Protein AF-A0A2E3CVT9-F1 (afdb_monomer)

pLDDT: mean 85.85, std 19.08, range [39.62, 98.81]

Radius of gyration: 30.38 Å; Cα contacts (8 Å, |Δi|>4): 308; chains: 1; bounding box: 63×30×111 Å

Foldseek 3Di:
DDDDDDDDDDDDPDDDPDDPPPPPPPPPPPQPELPFDFLVVDDAADDAQQFAWKAWAVPRAIWGDGRQWTAGCAWDQDPVRYTGHHRGTQWPRWDDPDLQWTWTAGSSQRFIKIWGQALVRKIWIWTCGPVGIDIIIIGGPTTPDPPNNVVSSVVRVVVVD

Mean predicted aligned error: 10.73 Å

Nearest PDB structures (foldseek):
  6mor-assembly1_A  TM=4.973E-01  e=2.545E-01  Homo sapiens
  6nnx-assembly1_A  TM=4.990E-01  e=3.537E-01  Homo sapiens
  3fek-assembly2_B  TM=5.051E-01  e=7.222E-01  Homo sapiens
  7oxw-assembly1_A  TM=4.521E-01  e=3.348E-01  Homo sapiens
  4mgf-assembly1_A  TM=3.442E-01  e=4.406E-01  Pseudomonas aeruginosa

Structure (mmCIF, N/CA/C/O backbone):
data_AF-A0A2E3CVT9-F1
#
_entry.id   AF-A0A2E3CVT9-F1
#
loop_
_atom_site.group_PDB
_atom_site.id
_atom_site.type_symbol
_atom_site.label_atom_id
_atom_site.label_alt_id
_atom_site.label_comp_id
_atom_site.label_asym_id
_atom_site.label_entity_id
_atom_site.label_seq_id
_atom_site.pdbx_PDB_ins_code
_atom_site.Cartn_x
_atom_site.Cartn_y
_atom_site.Cartn_z
_atom_site.occupancy
_atom_site.B_iso_or_equiv
_atom_site.auth_seq_id
_atom_site.auth_comp_id
_atom_site.auth_asym_id
_atom_site.auth_atom_id
_atom_site.pdbx_PDB_model_num
ATOM 1 N N . MET A 1 1 ? 48.359 -14.072 -96.585 1.00 39.62 1 MET A N 1
ATOM 2 C CA . MET A 1 1 ? 49.014 -13.905 -95.267 1.00 39.62 1 MET A CA 1
ATOM 3 C C . MET A 1 1 ? 48.285 -12.819 -94.483 1.00 39.62 1 MET A C 1
ATOM 5 O O . MET A 1 1 ? 48.068 -11.759 -95.048 1.00 39.62 1 MET A O 1
ATOM 9 N N . LYS A 1 2 ? 47.982 -13.123 -93.208 1.00 41.88 2 LYS A N 1
ATOM 10 C CA . LYS A 1 2 ? 47.368 -12.322 -92.120 1.00 41.88 2 LYS A CA 1
ATOM 11 C C . LYS A 1 2 ? 45.842 -12.053 -92.172 1.00 41.88 2 LYS A C 1
ATOM 13 O O . LYS A 1 2 ? 45.387 -11.358 -93.074 1.00 41.88 2 LYS A O 1
ATOM 18 N N . PRO A 1 3 ? 45.069 -12.566 -91.187 1.00 49.31 3 PRO A N 1
ATOM 19 C CA . PRO A 1 3 ? 43.664 -12.222 -90.974 1.00 49.31 3 PRO A CA 1
ATOM 20 C C . PRO A 1 3 ? 43.532 -10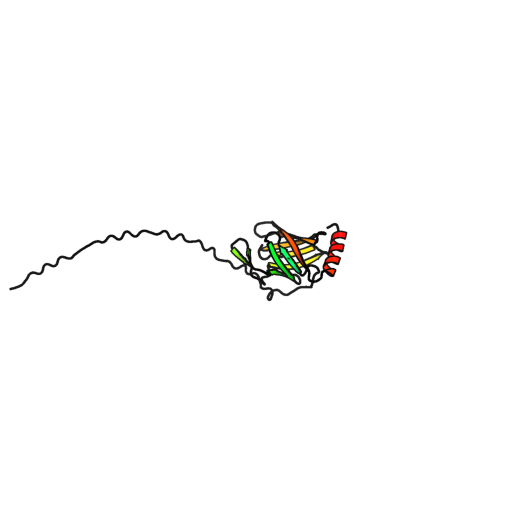.942 -90.133 1.00 49.31 3 PRO A C 1
ATOM 22 O O . PRO A 1 3 ? 44.319 -10.714 -89.212 1.00 49.31 3 PRO A O 1
ATOM 25 N N . LEU A 1 4 ? 42.529 -10.116 -90.439 1.00 50.44 4 LEU A N 1
ATOM 26 C CA . LEU A 1 4 ? 42.189 -8.925 -89.664 1.00 50.44 4 LEU A CA 1
ATOM 27 C C . LEU A 1 4 ? 41.004 -9.254 -88.748 1.00 50.44 4 LEU A C 1
ATOM 29 O O . LEU A 1 4 ? 39.879 -9.437 -89.205 1.00 50.44 4 LEU A O 1
ATOM 33 N N . HIS A 1 5 ? 41.284 -9.362 -87.452 1.00 47.25 5 HIS A N 1
ATOM 34 C CA . HIS A 1 5 ? 40.276 -9.425 -86.402 1.00 47.25 5 HIS A CA 1
ATOM 35 C C . HIS A 1 5 ? 39.673 -8.032 -86.209 1.00 47.25 5 HIS A C 1
ATOM 37 O O . HIS A 1 5 ? 40.409 -7.091 -85.918 1.00 47.25 5 HIS A O 1
ATOM 43 N N . PHE A 1 6 ? 38.349 -7.904 -86.308 1.00 53.84 6 PHE A N 1
ATOM 44 C CA . PHE A 1 6 ? 37.641 -6.760 -85.740 1.00 53.84 6 PHE A CA 1
ATOM 45 C C . PHE A 1 6 ? 36.626 -7.258 -84.716 1.00 53.84 6 PHE A C 1
ATOM 47 O O . PHE A 1 6 ? 35.595 -7.845 -85.031 1.00 53.84 6 PHE A O 1
ATOM 54 N N . LEU A 1 7 ? 37.018 -7.063 -83.464 1.00 46.56 7 LEU A N 1
ATOM 55 C CA . LEU A 1 7 ? 36.238 -7.240 -82.257 1.00 46.56 7 LEU A CA 1
ATOM 56 C C . LEU A 1 7 ? 35.341 -5.999 -82.128 1.00 46.56 7 LEU A C 1
ATOM 58 O O . LEU A 1 7 ? 35.844 -4.877 -82.144 1.00 46.56 7 LEU A O 1
ATOM 62 N N . SER A 1 8 ? 34.027 -6.157 -82.003 1.00 46.91 8 SER A N 1
ATOM 63 C CA . SER A 1 8 ? 33.195 -5.090 -81.443 1.00 46.91 8 SER A CA 1
ATOM 64 C C . SER A 1 8 ? 32.183 -5.655 -80.471 1.00 46.91 8 SER A C 1
ATOM 66 O O . SER A 1 8 ? 31.488 -6.635 -80.721 1.00 46.91 8 SER A O 1
ATOM 68 N N . ILE A 1 9 ? 32.254 -5.038 -79.304 1.00 54.56 9 ILE A N 1
ATOM 69 C CA . ILE A 1 9 ? 31.781 -5.473 -78.009 1.00 54.56 9 ILE A CA 1
ATOM 70 C C . ILE A 1 9 ? 30.290 -5.171 -77.892 1.00 54.56 9 ILE A C 1
ATOM 72 O O . ILE A 1 9 ? 29.818 -4.089 -78.232 1.00 54.56 9 ILE A O 1
ATOM 76 N N . PHE A 1 10 ? 29.571 -6.163 -77.385 1.00 46.72 10 PHE A N 1
ATOM 77 C CA . PHE A 1 10 ? 28.189 -6.092 -76.940 1.00 46.72 10 PHE A CA 1
ATOM 78 C C . PHE A 1 10 ? 28.113 -5.136 -75.737 1.00 46.72 10 PHE A C 1
ATOM 80 O O . PHE A 1 1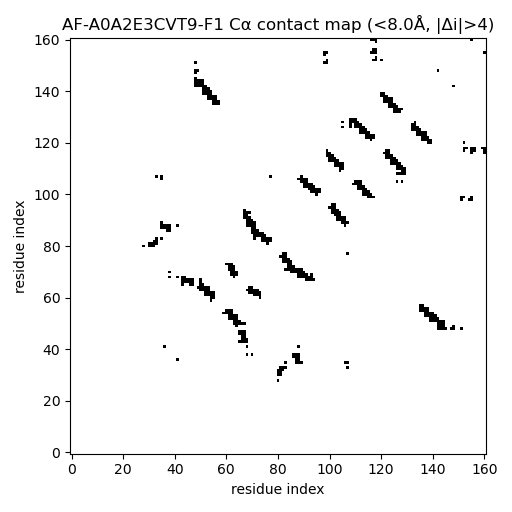0 ? 28.743 -5.399 -74.715 1.00 46.72 10 PHE A O 1
ATOM 87 N N . SER A 1 11 ? 27.367 -4.033 -75.834 1.00 51.78 11 SER A N 1
ATOM 88 C CA . SER A 1 11 ? 27.070 -3.168 -74.684 1.00 51.78 11 SER A CA 1
ATOM 89 C C . SER A 1 11 ? 25.558 -3.043 -74.530 1.00 51.78 11 SER A C 1
ATOM 91 O O . SER A 1 11 ? 24.905 -2.234 -75.185 1.00 51.78 11 SER A O 1
ATOM 93 N N . VAL A 1 12 ? 24.995 -3.917 -73.695 1.00 49.69 12 VAL A N 1
ATOM 94 C CA . VAL A 1 12 ? 23.613 -3.834 -73.217 1.00 49.69 12 VAL A CA 1
ATOM 95 C C . VAL A 1 12 ? 23.657 -3.088 -71.887 1.00 49.69 12 VAL A C 1
ATOM 97 O O . VAL A 1 12 ? 24.011 -3.660 -70.859 1.00 49.69 12 VAL A O 1
ATOM 100 N N . CYS A 1 13 ? 23.316 -1.800 -71.901 1.00 43.16 13 CYS A N 1
ATOM 101 C CA . CYS A 1 13 ? 23.050 -1.048 -70.677 1.00 43.16 13 CYS A CA 1
ATOM 102 C C . CYS A 1 13 ? 21.675 -1.453 -70.135 1.00 43.16 13 CYS A C 1
ATOM 104 O O . CYS A 1 13 ? 20.644 -0.949 -70.576 1.00 43.16 13 CYS A O 1
ATOM 106 N N . PHE A 1 14 ? 21.666 -2.376 -69.177 1.00 46.19 14 PHE A N 1
ATOM 107 C CA . PHE A 1 14 ? 20.492 -2.700 -68.374 1.00 46.19 14 PHE A CA 1
ATOM 108 C C . PHE A 1 14 ? 20.374 -1.649 -67.259 1.00 46.19 14 PHE A C 1
ATOM 110 O O . PHE A 1 14 ? 21.108 -1.688 -66.273 1.00 46.19 14 PHE A O 1
ATOM 117 N N . ALA A 1 15 ? 19.499 -0.657 -67.436 1.00 50.69 15 ALA A N 1
ATOM 118 C CA . ALA A 1 15 ? 19.213 0.330 -66.400 1.00 50.69 15 ALA A CA 1
ATOM 119 C C . ALA A 1 15 ? 18.305 -0.303 -65.332 1.00 50.69 15 ALA A C 1
ATOM 121 O O . ALA A 1 15 ? 17.105 -0.472 -65.539 1.00 50.69 15 ALA A O 1
ATOM 122 N N . LEU A 1 16 ? 18.889 -0.678 -64.194 1.00 48.88 16 LEU A N 1
ATOM 123 C CA . LEU A 1 16 ? 18.149 -1.104 -63.009 1.00 48.88 16 LEU A CA 1
ATOM 124 C C . LEU A 1 16 ? 17.534 0.134 -62.338 1.00 48.88 16 LEU A C 1
ATOM 126 O O . LEU A 1 16 ? 18.240 0.937 -61.731 1.00 48.88 16 LEU A O 1
ATOM 130 N N . LEU A 1 17 ? 16.213 0.295 -62.457 1.00 49.75 17 LEU A N 1
ATOM 131 C CA . LEU A 1 17 ? 15.443 1.211 -61.616 1.00 49.75 17 LEU A CA 1
ATOM 132 C C . LEU A 1 17 ? 15.389 0.632 -60.195 1.00 49.75 17 LEU A C 1
ATOM 134 O O . LEU A 1 17 ? 14.617 -0.282 -59.909 1.00 49.75 17 LEU A O 1
ATOM 138 N N . SER A 1 18 ? 16.212 1.164 -59.297 1.00 56.91 18 SER A N 1
ATOM 139 C CA . SER A 1 18 ? 16.141 0.860 -57.869 1.00 56.91 18 SER A CA 1
ATOM 140 C C . SER A 1 18 ? 14.926 1.565 -57.261 1.00 56.91 18 SER A C 1
ATOM 142 O O . SER A 1 18 ? 14.955 2.769 -57.008 1.00 56.91 18 SER A O 1
ATOM 144 N N . ALA A 1 19 ? 13.840 0.828 -57.029 1.00 54.91 19 ALA A N 1
ATOM 145 C CA . ALA A 1 19 ? 12.734 1.304 -56.208 1.00 54.91 19 ALA A CA 1
ATOM 146 C C . ALA A 1 19 ? 13.205 1.401 -54.748 1.00 54.91 19 ALA A C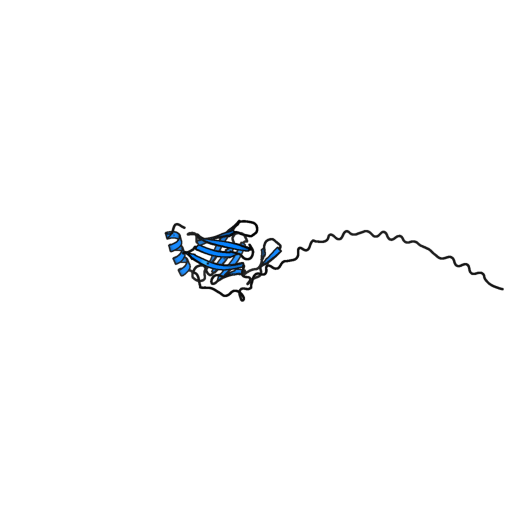 1
ATOM 148 O O . ALA A 1 19 ? 13.482 0.388 -54.106 1.00 54.91 19 ALA A O 1
ATOM 149 N N . ASN A 1 20 ? 13.312 2.622 -54.224 1.00 52.44 20 ASN A N 1
ATOM 150 C CA . ASN A 1 20 ? 13.543 2.854 -52.802 1.00 52.44 20 ASN A CA 1
ATOM 151 C C . ASN A 1 20 ? 12.277 2.456 -52.030 1.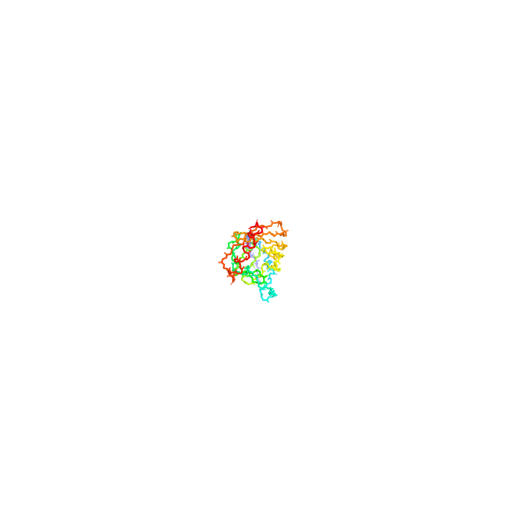00 52.44 20 ASN A C 1
ATOM 153 O O . ASN A 1 20 ? 11.331 3.234 -51.927 1.00 52.44 20 ASN A O 1
ATOM 157 N N . LEU A 1 21 ? 12.246 1.234 -51.498 1.00 56.47 21 LEU A N 1
ATOM 158 C CA . LEU A 1 21 ? 11.315 0.864 -50.438 1.00 56.47 21 LEU A CA 1
ATOM 159 C C . LEU A 1 21 ? 11.699 1.676 -49.198 1.00 56.47 21 LEU A C 1
ATOM 161 O O . LEU A 1 21 ? 12.689 1.372 -48.534 1.00 56.47 21 LEU A O 1
ATOM 165 N N . SER A 1 22 ? 10.940 2.732 -48.901 1.00 52.47 22 SER A N 1
ATOM 166 C CA . SER A 1 22 ? 11.021 3.430 -47.620 1.00 52.47 22 SER A CA 1
ATOM 167 C C . SER A 1 22 ? 10.692 2.439 -46.510 1.00 52.47 22 SER A C 1
ATOM 169 O O . SER A 1 22 ? 9.534 2.127 -46.242 1.00 52.47 22 SER A O 1
ATOM 171 N N . GLN A 1 23 ? 11.738 1.912 -45.886 1.00 55.97 23 GLN A N 1
ATOM 172 C CA . GLN A 1 23 ? 11.643 1.102 -44.690 1.00 55.97 23 GLN A CA 1
ATOM 173 C C . GLN A 1 23 ? 11.124 2.025 -43.586 1.00 55.97 23 GLN A C 1
ATOM 175 O O . GLN A 1 23 ? 11.847 2.902 -43.113 1.00 55.97 23 GLN A O 1
ATOM 180 N N . ALA A 1 24 ? 9.843 1.891 -43.235 1.00 55.44 24 ALA A N 1
ATOM 181 C CA . ALA A 1 24 ? 9.276 2.566 -42.080 1.00 55.44 24 ALA A CA 1
ATOM 182 C C . ALA A 1 24 ? 10.067 2.101 -40.854 1.00 55.44 24 ALA A C 1
ATOM 184 O O . ALA A 1 24 ? 9.899 0.979 -40.376 1.00 55.44 24 ALA A O 1
ATOM 185 N N . GLN A 1 25 ? 10.998 2.937 -40.399 1.00 54.72 25 GLN A N 1
ATOM 186 C CA . GLN A 1 25 ? 11.724 2.709 -39.165 1.00 54.72 25 GLN A CA 1
ATOM 187 C C . GLN A 1 25 ? 10.691 2.781 -38.045 1.00 54.72 25 GLN A C 1
ATOM 189 O O . GLN A 1 25 ? 10.236 3.860 -37.672 1.00 54.72 25 GLN A O 1
ATOM 194 N N . THR A 1 26 ? 10.280 1.627 -37.524 1.00 54.22 26 THR A N 1
ATOM 195 C CA . THR A 1 26 ? 9.620 1.585 -36.224 1.00 54.22 26 THR A CA 1
ATOM 196 C C . THR A 1 26 ? 10.602 2.211 -35.243 1.00 54.22 26 THR A C 1
ATOM 198 O O . THR A 1 26 ? 11.653 1.622 -34.986 1.00 54.22 26 THR A O 1
ATOM 201 N N . MET A 1 27 ? 10.311 3.417 -34.750 1.00 47.12 27 MET A N 1
ATOM 202 C CA . MET A 1 27 ? 11.046 4.000 -33.631 1.00 47.12 27 MET A CA 1
ATOM 203 C C . MET A 1 27 ? 10.926 3.030 -32.455 1.00 47.12 27 MET A C 1
ATOM 205 O O . MET A 1 27 ? 9.915 3.002 -31.758 1.00 47.12 27 MET A O 1
ATOM 209 N N . GLN A 1 28 ? 11.942 2.194 -32.262 1.00 50.47 28 GLN A N 1
ATOM 210 C CA . GLN A 1 28 ? 12.108 1.431 -31.039 1.00 50.47 28 GLN A CA 1
ATOM 211 C C . GLN A 1 28 ? 12.558 2.437 -29.985 1.00 50.47 28 GLN A C 1
ATOM 213 O O . GLN A 1 28 ? 13.721 2.836 -29.951 1.00 50.47 28 GLN A O 1
ATOM 218 N N . VAL A 1 29 ? 11.613 2.915 -29.175 1.00 53.12 29 VAL A N 1
ATOM 219 C CA . VAL A 1 29 ? 11.950 3.650 -27.954 1.00 53.12 29 VAL A CA 1
ATOM 220 C C . VAL A 1 29 ? 12.783 2.689 -27.100 1.00 53.12 29 VAL A C 1
ATOM 222 O O . VAL A 1 29 ? 12.303 1.584 -26.838 1.00 53.12 29 VAL A 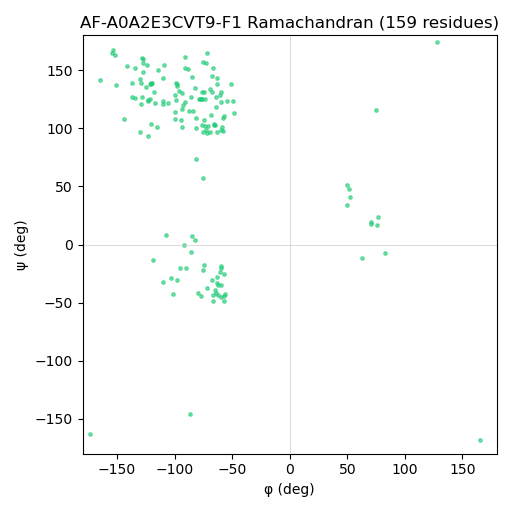O 1
ATOM 225 N N . PRO A 1 30 ? 14.022 3.039 -26.710 1.00 47.53 30 PRO A N 1
ATOM 226 C CA . PRO A 1 30 ? 14.813 2.187 -25.834 1.00 47.53 30 PRO A CA 1
ATOM 227 C C . PRO A 1 30 ? 14.003 1.879 -24.572 1.00 47.53 30 PRO A C 1
ATOM 229 O O . PRO A 1 30 ? 13.559 2.808 -23.895 1.00 47.53 30 PRO A O 1
ATOM 232 N N . GLU A 1 31 ? 13.792 0.597 -24.256 1.00 49.12 31 GLU A N 1
ATOM 233 C CA . GLU A 1 31 ? 13.263 0.202 -22.949 1.00 49.12 31 GLU A CA 1
ATOM 234 C C . GLU A 1 31 ? 14.293 0.636 -21.900 1.00 49.12 31 GLU A C 1
ATOM 236 O O . GLU A 1 31 ? 15.287 -0.048 -21.648 1.00 49.12 31 GLU A O 1
ATOM 241 N N . VAL A 1 32 ? 14.081 1.798 -21.285 1.00 48.62 32 VAL A N 1
ATOM 242 C CA . VAL A 1 32 ? 14.755 2.123 -20.034 1.00 48.62 32 VAL A CA 1
ATOM 243 C C . VAL A 1 32 ? 14.089 1.226 -19.008 1.00 48.62 32 VAL A C 1
ATOM 245 O O . VAL A 1 32 ? 12.997 1.526 -18.532 1.00 48.62 32 VAL A O 1
ATOM 248 N N . GLY A 1 33 ? 14.695 0.071 -18.730 1.00 50.44 33 GLY A N 1
ATOM 249 C CA . GLY A 1 33 ? 14.218 -0.800 -17.667 1.00 50.44 33 GLY A CA 1
ATOM 250 C C . GLY A 1 33 ? 14.029 0.050 -16.418 1.00 50.44 33 GLY A C 1
ATOM 251 O O . GLY A 1 33 ? 14.960 0.744 -16.005 1.00 50.44 33 GLY A O 1
ATOM 252 N N . ALA A 1 34 ? 12.824 0.048 -15.845 1.00 55.72 34 ALA A N 1
ATOM 253 C CA . ALA A 1 34 ? 12.639 0.641 -14.535 1.00 55.72 34 ALA A CA 1
ATOM 254 C C . ALA A 1 34 ? 13.626 -0.097 -13.629 1.00 55.72 34 ALA A C 1
ATOM 256 O O . ALA A 1 34 ? 13.480 -1.306 -13.435 1.00 55.72 34 ALA A O 1
ATOM 257 N N . MET A 1 35 ? 14.683 0.577 -13.167 1.00 75.25 35 MET A N 1
ATOM 258 C CA . MET A 1 35 ? 15.661 -0.015 -12.251 1.00 75.25 35 MET A CA 1
ATOM 259 C C . MET A 1 35 ? 15.035 -0.094 -10.858 1.00 75.25 35 MET A C 1
ATOM 261 O O . MET A 1 35 ? 15.509 0.504 -9.898 1.00 75.25 35 MET A O 1
ATOM 265 N N . LEU A 1 36 ? 13.901 -0.786 -10.779 1.00 90.69 36 LEU A N 1
ATOM 266 C CA . LEU A 1 36 ? 13.231 -1.099 -9.540 1.00 90.69 36 LEU A CA 1
ATOM 267 C C . LEU A 1 36 ? 14.007 -2.235 -8.877 1.00 90.69 36 LEU A C 1
ATOM 269 O O . LEU A 1 36 ? 14.308 -3.233 -9.542 1.00 90.69 36 LEU A O 1
ATOM 273 N N . PRO A 1 37 ? 14.338 -2.105 -7.586 1.00 93.94 37 PRO A N 1
ATOM 274 C CA . PRO A 1 37 ? 15.027 -3.161 -6.872 1.00 93.94 37 PRO A CA 1
ATOM 275 C C . PRO A 1 37 ? 14.120 -4.387 -6.735 1.00 93.94 37 PRO A C 1
ATOM 277 O O . PRO A 1 37 ? 12.888 -4.282 -6.690 1.00 93.94 37 PRO A O 1
ATOM 280 N N . SER A 1 38 ? 14.733 -5.565 -6.644 1.00 95.19 38 SER A N 1
ATOM 281 C CA . SER A 1 38 ? 14.005 -6.777 -6.289 1.00 95.19 38 SER A CA 1
ATOM 282 C C . SER A 1 38 ? 13.689 -6.782 -4.794 1.00 95.19 38 SER A C 1
ATOM 284 O O . SER A 1 38 ? 14.382 -6.170 -3.980 1.00 95.19 38 SER A O 1
ATOM 286 N N . ILE A 1 39 ? 12.664 -7.532 -4.399 1.00 96.31 39 ILE A N 1
ATOM 287 C CA . ILE A 1 39 ? 12.277 -7.715 -2.997 1.00 96.31 39 ILE A CA 1
ATOM 288 C C . ILE A 1 39 ? 13.405 -8.281 -2.120 1.00 96.31 39 ILE A C 1
ATOM 290 O O . ILE A 1 39 ? 13.421 -8.048 -0.912 1.00 96.31 39 ILE A O 1
ATOM 294 N N . VAL A 1 40 ? 14.355 -9.010 -2.712 1.00 95.75 40 VAL A N 1
ATOM 295 C CA . VAL A 1 40 ? 15.527 -9.546 -2.001 1.00 95.75 40 VAL A CA 1
ATOM 296 C C . VAL A 1 40 ? 16.582 -8.477 -1.702 1.00 95.75 40 VAL A C 1
ATOM 298 O O . VAL A 1 40 ? 17.350 -8.641 -0.759 1.00 95.75 40 VAL A O 1
ATOM 301 N N . ASP A 1 41 ? 16.579 -7.372 -2.451 1.00 95.94 41 ASP A N 1
ATOM 302 C CA . ASP A 1 41 ? 17.543 -6.273 -2.314 1.00 95.94 41 ASP A CA 1
ATOM 303 C C . ASP A 1 41 ? 17.060 -5.202 -1.323 1.00 95.94 41 ASP A C 1
ATOM 305 O O . ASP A 1 41 ? 17.849 -4.422 -0.790 1.00 95.94 41 ASP A O 1
ATOM 309 N N . VAL A 1 42 ? 15.751 -5.158 -1.051 1.00 96.44 42 VAL A N 1
ATOM 310 C CA . VAL A 1 42 ? 15.143 -4.195 -0.127 1.00 96.44 42 VAL A CA 1
ATOM 311 C C . VAL A 1 42 ? 14.905 -4.852 1.226 1.00 96.44 42 VAL A C 1
ATOM 313 O O . VAL A 1 42 ? 14.062 -5.741 1.367 1.00 96.44 42 VAL A O 1
ATOM 316 N N . LYS A 1 43 ? 15.616 -4.383 2.254 1.00 96.44 43 LYS A N 1
ATOM 317 C CA . LYS A 1 43 ? 15.473 -4.884 3.627 1.00 96.44 43 LYS A CA 1
ATOM 318 C C . LYS A 1 43 ? 14.032 -4.684 4.140 1.00 96.44 43 LYS A C 1
ATOM 320 O O . LYS A 1 43 ? 13.517 -3.572 4.038 1.00 96.44 43 LYS A O 1
ATOM 325 N N . PRO A 1 44 ? 13.385 -5.712 4.723 1.00 97.38 44 PRO A N 1
ATOM 326 C CA . PRO A 1 44 ? 12.076 -5.550 5.348 1.00 97.38 44 PRO A CA 1
ATOM 327 C C . PRO A 1 44 ? 12.153 -4.670 6.603 1.00 97.38 44 PRO A C 1
ATOM 329 O O . PRO A 1 44 ? 13.122 -4.729 7.365 1.00 97.38 44 PRO A O 1
ATOM 332 N N . GLY A 1 45 ? 11.101 -3.888 6.823 1.00 96.06 45 GLY A N 1
ATOM 333 C CA . GLY A 1 45 ? 10.837 -3.147 8.050 1.00 96.06 45 GLY A CA 1
ATOM 334 C C . GLY A 1 45 ? 10.086 -3.979 9.095 1.00 96.06 45 GLY A C 1
ATOM 335 O O . GLY A 1 45 ? 10.295 -5.187 9.234 1.00 96.06 45 GLY A O 1
ATOM 336 N N . LYS A 1 46 ? 9.216 -3.312 9.858 1.00 95.38 46 LYS A N 1
ATOM 337 C CA . LYS A 1 46 ? 8.359 -3.936 10.880 1.00 95.38 46 LYS A CA 1
ATOM 338 C C . LYS A 1 46 ? 7.049 -4.410 10.262 1.00 95.38 46 LYS A C 1
ATOM 340 O O . LYS A 1 46 ? 6.589 -3.800 9.305 1.00 95.38 46 LYS A O 1
ATOM 345 N N . VAL A 1 47 ? 6.461 -5.460 10.836 1.00 97.25 47 VAL A N 1
ATOM 346 C CA . VAL A 1 47 ? 5.108 -5.910 10.471 1.00 97.25 47 VAL A CA 1
ATOM 347 C C . VAL A 1 47 ? 4.115 -4.807 10.809 1.00 97.25 47 VAL A C 1
ATOM 349 O O . VAL A 1 47 ? 4.241 -4.176 11.862 1.00 97.25 47 VAL A O 1
ATOM 352 N N . THR A 1 48 ? 3.156 -4.576 9.918 1.00 97.56 48 THR A N 1
ATOM 353 C CA . THR A 1 48 ? 2.102 -3.575 10.104 1.00 97.56 48 THR A CA 1
ATOM 354 C C . THR A 1 48 ? 0.718 -4.193 9.911 1.00 97.56 48 THR A C 1
ATOM 356 O O . THR A 1 48 ? 0.594 -5.180 9.186 1.00 97.56 48 THR A O 1
ATOM 359 N N . PRO A 1 49 ? -0.348 -3.609 10.493 1.00 98.38 49 PRO A N 1
ATOM 360 C CA . PRO A 1 49 ? -1.709 -4.106 10.287 1.00 98.38 49 PRO A CA 1
ATOM 361 C C . PRO A 1 49 ? -2.177 -4.095 8.823 1.00 98.38 49 PRO A C 1
ATOM 363 O O . PRO A 1 49 ? -3.133 -4.784 8.489 1.00 98.38 49 PRO A O 1
ATOM 366 N N . VAL A 1 50 ? -1.538 -3.304 7.951 1.00 98.62 50 VAL A N 1
ATOM 367 C CA . VAL A 1 50 ? -1.881 -3.202 6.521 1.00 98.62 50 VAL A CA 1
ATOM 368 C C . VAL A 1 50 ? -1.097 -4.177 5.638 1.00 98.62 50 VAL A C 1
ATOM 370 O O . VAL A 1 50 ? -1.317 -4.203 4.426 1.00 98.62 50 VAL A O 1
ATOM 373 N N . ASP A 1 51 ? -0.212 -4.997 6.211 1.00 98.81 51 ASP A N 1
ATOM 374 C CA . ASP A 1 51 ? 0.477 -6.044 5.460 1.00 98.81 51 ASP A CA 1
ATOM 375 C C . ASP A 1 51 ? -0.557 -7.034 4.880 1.00 98.81 51 ASP A C 1
ATOM 377 O O . ASP A 1 51 ? -1.461 -7.524 5.563 1.00 98.81 51 ASP A O 1
ATOM 381 N N . GLY A 1 52 ? -0.465 -7.289 3.575 1.00 98.75 52 GLY A N 1
ATOM 382 C CA . GLY A 1 52 ? -1.438 -8.103 2.845 1.00 98.75 52 GLY A CA 1
ATOM 383 C C . GLY A 1 52 ? -1.339 -7.968 1.325 1.00 98.75 52 GLY A C 1
ATOM 384 O O . GLY A 1 52 ? -0.380 -7.403 0.794 1.00 98.75 52 GLY A O 1
ATOM 385 N N . LEU A 1 53 ? -2.345 -8.480 0.621 1.00 98.75 53 LEU A N 1
ATOM 386 C CA . LEU A 1 53 ? -2.589 -8.273 -0.805 1.00 98.75 53 LEU A CA 1
ATOM 387 C C . LEU A 1 53 ? -3.593 -7.144 -1.018 1.00 98.75 53 LEU A C 1
ATOM 389 O O . LEU A 1 53 ? -4.668 -7.131 -0.417 1.00 98.75 53 LEU A O 1
ATOM 393 N N . TRP A 1 54 ? -3.258 -6.233 -1.925 1.00 98.69 54 TRP A N 1
ATOM 394 C CA . TRP A 1 54 ? -4.031 -5.028 -2.205 1.00 98.69 54 TRP A CA 1
ATOM 395 C C . TRP A 1 54 ? -4.128 -4.795 -3.711 1.00 98.69 54 TRP A C 1
ATOM 397 O O . TRP A 1 54 ? -3.145 -4.970 -4.428 1.00 98.69 54 TRP A O 1
ATOM 407 N N . SER A 1 55 ? -5.303 -4.391 -4.189 1.00 98.12 55 SER A N 1
ATOM 408 C CA . SER A 1 55 ? -5.527 -4.024 -5.589 1.00 98.12 55 SER A CA 1
ATOM 409 C C . SER A 1 55 ? -5.355 -2.520 -5.791 1.00 98.12 55 SER A C 1
ATOM 411 O O . SER A 1 55 ? -5.956 -1.736 -5.057 1.00 98.12 55 SER A O 1
ATOM 413 N N . ILE A 1 56 ? -4.567 -2.130 -6.794 1.00 97.06 56 ILE A N 1
ATOM 414 C CA . ILE A 1 56 ? -4.419 -0.754 -7.274 1.00 97.06 56 ILE A CA 1
ATOM 415 C C . ILE A 1 56 ? -5.593 -0.456 -8.208 1.00 97.06 56 ILE A C 1
ATOM 417 O O . ILE A 1 56 ? -5.626 -0.940 -9.344 1.00 97.06 56 ILE A O 1
ATOM 421 N N . SER A 1 57 ? -6.531 0.387 -7.771 1.00 92.50 57 SER A N 1
ATOM 422 C CA . SER A 1 57 ? -7.774 0.648 -8.512 1.00 92.50 57 SER A CA 1
ATOM 423 C C . SER A 1 57 ? -7.545 1.209 -9.919 1.00 92.50 57 SER A C 1
ATOM 425 O O . SER A 1 57 ? -8.269 0.869 -10.849 1.00 92.50 57 SER A O 1
ATOM 427 N N . ALA A 1 58 ? -6.508 2.031 -10.097 1.00 90.56 58 ALA A N 1
ATOM 428 C CA . ALA A 1 58 ? -6.196 2.673 -11.373 1.00 90.56 58 ALA A CA 1
ATOM 429 C C . ALA A 1 58 ? -5.576 1.728 -12.420 1.00 90.56 58 ALA A C 1
ATOM 431 O O . ALA A 1 58 ? -5.529 2.079 -13.597 1.00 90.56 58 ALA A O 1
ATOM 432 N N . LEU A 1 59 ? -5.061 0.565 -12.004 1.00 91.31 59 LEU A N 1
ATOM 433 C CA . LEU A 1 59 ? -4.330 -0.361 -12.880 1.00 91.31 59 LEU A CA 1
ATOM 434 C C . LEU A 1 59 ? -4.996 -1.734 -13.003 1.00 91.31 59 LEU A C 1
ATOM 436 O O . LEU A 1 59 ? -4.598 -2.514 -13.872 1.00 91.31 59 LEU A O 1
ATOM 440 N N . ASP A 1 60 ? -5.966 -2.034 -12.133 1.00 91.19 60 ASP A N 1
ATOM 441 C CA . ASP A 1 60 ? -6.513 -3.381 -11.957 1.00 91.19 60 ASP A CA 1
ATOM 442 C C . ASP A 1 60 ? -5.374 -4.400 -11.772 1.00 91.19 60 ASP A C 1
ATOM 444 O O . ASP A 1 60 ? -5.208 -5.351 -12.538 1.00 91.19 60 ASP A O 1
ATOM 448 N N . LYS A 1 61 ? -4.467 -4.091 -10.835 1.00 95.31 61 LYS A N 1
ATOM 449 C CA . LYS A 1 61 ? -3.276 -4.896 -10.529 1.00 95.31 61 LYS A CA 1
ATOM 450 C C . LYS A 1 61 ? -3.176 -5.141 -9.043 1.00 95.31 61 LYS A C 1
ATOM 452 O O . LYS A 1 61 ? -3.430 -4.234 -8.254 1.00 95.31 61 LYS A O 1
ATOM 457 N N . VAL A 1 62 ? -2.735 -6.334 -8.669 1.00 97.50 62 VAL A N 1
ATOM 458 C CA . VAL A 1 62 ? -2.506 -6.685 -7.267 1.00 97.50 62 VAL A CA 1
ATOM 459 C C . VAL A 1 62 ? -1.031 -6.532 -6.907 1.00 97.50 62 VAL A C 1
ATOM 461 O O . VAL A 1 62 ? -0.123 -6.918 -7.648 1.00 97.50 62 VAL A O 1
ATOM 464 N N . VAL A 1 63 ? -0.789 -5.982 -5.723 1.00 98.56 63 VAL A N 1
ATOM 465 C CA . VAL A 1 63 ? 0.528 -5.887 -5.094 1.00 98.56 63 VAL A CA 1
ATOM 466 C C . VAL A 1 63 ? 0.480 -6.462 -3.686 1.00 98.56 63 VAL A C 1
ATOM 468 O O . VAL A 1 63 ? -0.580 -6.574 -3.065 1.00 98.56 63 VAL A O 1
ATOM 471 N N . ARG A 1 64 ? 1.651 -6.818 -3.168 1.00 98.75 64 ARG A N 1
ATOM 472 C CA . ARG A 1 64 ? 1.838 -7.207 -1.775 1.00 98.75 64 ARG A CA 1
ATOM 473 C C . ARG A 1 64 ? 2.398 -6.026 -0.998 1.00 98.75 64 ARG A C 1
ATOM 475 O O . ARG A 1 64 ? 3.437 -5.502 -1.386 1.00 98.75 64 ARG A O 1
ATOM 482 N N . ILE A 1 65 ? 1.767 -5.676 0.117 1.00 98.75 65 ILE A N 1
ATOM 483 C CA . ILE A 1 65 ? 2.384 -4.896 1.194 1.00 98.75 65 ILE A CA 1
ATOM 484 C C . ILE A 1 65 ? 3.000 -5.896 2.178 1.00 98.75 65 ILE A C 1
ATOM 486 O O . ILE A 1 65 ? 2.294 -6.780 2.655 1.00 98.75 65 ILE A O 1
ATOM 490 N N . ASP A 1 66 ? 4.303 -5.801 2.439 1.00 98.62 66 ASP A N 1
ATOM 491 C CA . ASP A 1 66 ? 5.037 -6.657 3.383 1.00 98.62 66 ASP A CA 1
ATOM 492 C C . ASP A 1 66 ? 6.112 -5.844 4.102 1.00 98.62 66 ASP A C 1
ATOM 494 O O . ASP A 1 66 ? 7.152 -5.503 3.515 1.00 98.62 66 ASP A O 1
ATOM 498 N N . ARG A 1 67 ? 5.877 -5.567 5.388 1.00 98.38 67 ARG A N 1
ATOM 499 C CA . ARG A 1 67 ? 6.843 -4.933 6.288 1.00 98.38 67 ARG A CA 1
ATOM 500 C C . ARG A 1 67 ? 7.427 -3.647 5.709 1.00 98.38 67 ARG A C 1
ATOM 502 O O . ARG A 1 67 ? 8.643 -3.458 5.665 1.00 98.38 67 ARG A O 1
ATOM 509 N N . GLY A 1 68 ? 6.555 -2.780 5.205 1.00 97.56 68 GLY A N 1
ATOM 510 C CA . GLY A 1 68 ? 6.932 -1.488 4.631 1.00 97.56 68 GLY A CA 1
ATOM 511 C C . GLY A 1 68 ? 7.554 -1.541 3.233 1.00 97.56 68 GLY A C 1
ATOM 512 O O . GLY A 1 68 ? 8.170 -0.567 2.800 1.00 97.56 68 GLY A O 1
ATOM 513 N N . ARG A 1 69 ? 7.398 -2.656 2.516 1.00 98.50 69 ARG A N 1
ATOM 514 C CA . ARG A 1 69 ? 7.737 -2.792 1.093 1.00 98.50 69 ARG A CA 1
ATOM 515 C C . ARG A 1 69 ? 6.460 -3.101 0.332 1.00 98.50 69 ARG A C 1
ATOM 517 O O . ARG A 1 69 ? 5.740 -4.015 0.728 1.00 98.50 69 ARG A O 1
ATOM 524 N N . ILE A 1 70 ? 6.199 -2.389 -0.759 1.00 98.56 70 ILE A N 1
ATOM 525 C CA . ILE A 1 70 ? 5.101 -2.731 -1.667 1.00 98.56 70 ILE A CA 1
ATOM 526 C C . ILE A 1 70 ? 5.703 -3.237 -2.967 1.00 98.56 70 ILE A C 1
ATOM 528 O O . ILE A 1 70 ? 6.481 -2.523 -3.603 1.00 98.56 70 ILE A O 1
ATOM 532 N N . TYR A 1 71 ? 5.376 -4.466 -3.354 1.00 98.25 71 TYR A N 1
ATOM 533 C CA . TYR A 1 71 ? 5.945 -5.102 -4.537 1.00 98.25 71 TYR A CA 1
ATOM 534 C C . TYR A 1 71 ? 4.900 -5.785 -5.410 1.00 98.25 71 TYR A C 1
ATOM 536 O O . TYR A 1 71 ? 3.857 -6.251 -4.952 1.00 98.25 71 TYR A O 1
ATOM 544 N N . ALA A 1 72 ? 5.218 -5.841 -6.696 1.00 97.31 72 ALA A N 1
ATOM 545 C CA . ALA A 1 72 ? 4.418 -6.486 -7.721 1.00 97.31 72 ALA A CA 1
ATOM 546 C C . ALA A 1 72 ? 4.327 -8.001 -7.483 1.00 97.31 72 ALA A C 1
ATOM 548 O O . ALA A 1 72 ? 5.362 -8.660 -7.374 1.00 97.31 72 ALA A O 1
ATOM 549 N N . ILE A 1 73 ? 3.120 -8.573 -7.448 1.00 96.88 73 ILE A N 1
ATOM 550 C CA . ILE A 1 73 ? 2.952 -10.042 -7.491 1.00 96.88 73 ILE A CA 1
ATOM 551 C C . ILE A 1 73 ? 2.689 -10.553 -8.913 1.00 96.88 73 ILE A C 1
ATOM 553 O O . ILE A 1 73 ? 2.960 -11.710 -9.221 1.00 96.88 73 ILE A O 1
ATOM 557 N N . GLU A 1 74 ? 2.240 -9.667 -9.797 1.00 92.50 74 GLU A N 1
ATOM 558 C CA . GLU A 1 74 ? 2.083 -9.885 -11.232 1.00 92.50 74 GLU A CA 1
ATOM 559 C C . GLU A 1 74 ? 2.788 -8.769 -12.016 1.00 92.50 74 GLU A C 1
ATOM 561 O O . GLU A 1 74 ? 3.107 -7.719 -11.464 1.00 92.50 74 GLU A O 1
ATOM 566 N N . GLY A 1 75 ? 3.089 -8.999 -13.295 1.00 91.44 75 GLY A N 1
ATOM 567 C CA . GLY A 1 75 ? 3.777 -8.011 -14.130 1.00 91.44 75 GLY A CA 1
ATOM 568 C C . GLY A 1 75 ? 2.819 -7.089 -14.884 1.00 91.44 75 GLY A C 1
ATOM 569 O O . GLY A 1 75 ? 1.721 -7.498 -15.256 1.00 91.44 75 GLY A O 1
ATOM 570 N N . TRP A 1 76 ? 3.254 -5.863 -15.179 1.00 92.75 76 TRP A N 1
ATOM 571 C CA . TRP A 1 76 ? 2.528 -4.943 -16.059 1.00 92.75 76 TRP A CA 1
ATOM 572 C C . TRP A 1 76 ? 3.458 -3.961 -16.773 1.00 92.75 76 TRP A C 1
ATOM 574 O O . TRP A 1 76 ? 4.608 -3.752 -16.383 1.00 92.75 76 TRP A O 1
ATOM 584 N N . ASN A 1 77 ? 2.930 -3.338 -17.826 1.00 88.62 77 ASN A N 1
ATOM 585 C CA . ASN A 1 77 ? 3.584 -2.224 -18.501 1.00 88.62 77 ASN A CA 1
ATOM 586 C C . ASN A 1 77 ? 3.075 -0.915 -17.894 1.00 88.62 77 ASN A C 1
ATOM 588 O O . ASN A 1 77 ? 1.882 -0.622 -17.938 1.00 88.62 77 ASN A O 1
ATOM 592 N N . HIS A 1 78 ? 3.978 -0.125 -17.332 1.00 81.56 78 HIS A N 1
ATOM 593 C CA . HIS A 1 78 ? 3.703 1.194 -16.792 1.00 81.56 78 HIS A CA 1
ATOM 594 C C . HIS A 1 78 ? 4.104 2.265 -17.816 1.00 81.56 78 HIS A C 1
ATOM 596 O O . HIS A 1 78 ? 5.237 2.282 -18.302 1.00 81.56 78 HIS A O 1
ATOM 602 N N . LEU A 1 79 ? 3.151 3.138 -18.172 1.00 76.94 79 LEU A N 1
ATOM 603 C CA . LEU A 1 79 ? 3.330 4.242 -19.129 1.00 76.94 79 LEU A CA 1
ATOM 604 C C . LEU A 1 79 ? 3.979 3.826 -20.469 1.00 76.94 79 LEU A C 1
ATOM 606 O O . LEU A 1 79 ? 4.741 4.591 -21.046 1.00 76.94 79 LEU A O 1
ATOM 610 N N . LEU A 1 80 ? 3.699 2.607 -20.955 1.00 69.25 80 LEU A N 1
ATOM 611 C CA . LEU A 1 80 ? 4.229 2.005 -22.199 1.00 69.25 80 LEU A CA 1
ATOM 612 C C . LEU A 1 80 ? 5.755 1.787 -22.269 1.00 69.25 80 LEU A C 1
ATOM 614 O O . LEU A 1 80 ? 6.206 1.087 -23.170 1.00 69.25 80 LEU A O 1
ATOM 618 N N . ILE A 1 81 ? 6.535 2.343 -21.341 1.00 69.00 81 ILE A N 1
ATOM 619 C CA . ILE A 1 81 ? 8.008 2.362 -21.392 1.00 69.00 81 ILE A CA 1
ATOM 620 C C . ILE A 1 81 ? 8.615 1.449 -20.319 1.00 69.00 81 ILE A C 1
ATOM 622 O O . ILE A 1 81 ? 9.664 0.843 -20.530 1.00 69.00 81 ILE A O 1
ATOM 626 N N . PHE A 1 82 ? 7.953 1.319 -19.168 1.00 78.25 82 PHE A N 1
ATOM 627 C CA . PHE A 1 82 ? 8.496 0.610 -18.016 1.00 78.25 82 PHE A CA 1
ATOM 628 C C . PHE A 1 82 ? 7.827 -0.744 -17.827 1.00 78.25 82 PHE A C 1
ATOM 630 O O . PHE A 1 82 ? 6.620 -0.830 -17.612 1.00 78.25 82 PHE A O 1
ATOM 637 N N . LYS A 1 83 ? 8.614 -1.817 -17.840 1.00 88.50 83 LYS A N 1
ATOM 638 C CA . LYS A 1 83 ? 8.117 -3.162 -17.547 1.00 88.50 83 LYS A CA 1
ATOM 639 C C . LYS A 1 83 ? 8.333 -3.507 -16.080 1.00 88.50 83 LYS A C 1
ATOM 641 O O . LYS A 1 83 ? 9.457 -3.796 -15.671 1.00 88.50 83 LYS A O 1
ATOM 646 N N . ILE A 1 84 ? 7.251 -3.523 -15.311 1.00 92.38 84 ILE A N 1
ATOM 647 C CA . ILE A 1 84 ? 7.258 -3.980 -13.923 1.00 92.38 84 ILE A CA 1
ATOM 648 C C . ILE A 1 84 ? 7.062 -5.495 -13.922 1.00 92.38 84 ILE A C 1
ATOM 650 O O . ILE A 1 84 ? 6.152 -6.023 -14.564 1.00 92.38 84 ILE A O 1
ATOM 654 N N . LYS A 1 85 ? 7.962 -6.209 -13.245 1.00 93.94 85 LYS A N 1
ATOM 655 C CA . LYS A 1 85 ? 7.969 -7.674 -13.151 1.00 93.94 85 LYS A CA 1
ATOM 656 C C . LYS A 1 85 ? 7.579 -8.116 -11.736 1.00 93.94 85 LYS A C 1
ATOM 658 O O . LYS A 1 85 ? 7.840 -7.372 -10.790 1.00 93.94 85 LYS A O 1
ATOM 663 N N . PRO A 1 86 ? 7.038 -9.336 -11.569 1.00 96.31 86 PRO A N 1
ATOM 664 C CA . PRO A 1 86 ? 6.824 -9.912 -10.246 1.00 96.31 86 PRO A CA 1
ATOM 665 C C . PRO A 1 86 ? 8.089 -9.847 -9.380 1.00 96.31 86 PRO A C 1
ATOM 667 O O . PRO A 1 86 ? 9.194 -10.102 -9.862 1.00 96.31 86 PRO A O 1
ATOM 670 N N . GLY A 1 87 ? 7.921 -9.495 -8.107 1.00 96.75 87 GLY A N 1
ATOM 671 C CA . GLY A 1 87 ? 8.996 -9.336 -7.129 1.00 96.75 87 GLY A CA 1
ATOM 672 C C . GLY A 1 87 ? 9.711 -7.983 -7.161 1.00 96.75 87 GLY A C 1
ATOM 673 O O . GLY A 1 87 ? 10.512 -7.723 -6.266 1.00 96.75 87 GLY A O 1
ATOM 674 N N . MET A 1 88 ? 9.433 -7.105 -8.131 1.00 97.19 88 MET A N 1
ATOM 675 C CA . MET A 1 88 ? 9.965 -5.739 -8.121 1.00 97.19 88 MET A CA 1
ATOM 676 C C . MET A 1 88 ? 9.237 -4.880 -7.089 1.00 97.19 88 MET A C 1
ATOM 678 O O . MET A 1 88 ? 8.004 -4.841 -7.052 1.00 97.19 88 MET A O 1
ATOM 682 N N . VAL A 1 89 ? 10.008 -4.167 -6.2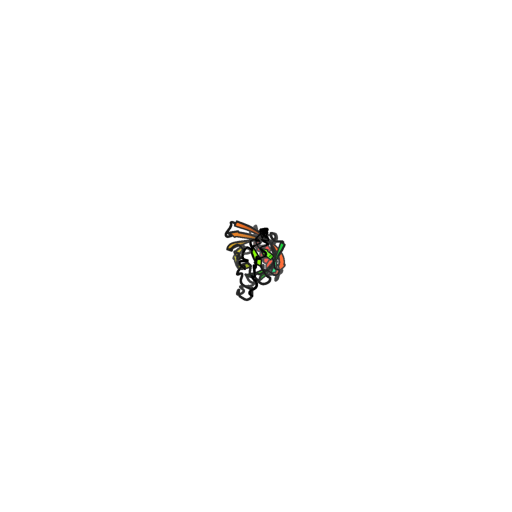72 1.00 97.44 89 VAL A N 1
ATOM 683 C CA . VAL A 1 89 ? 9.483 -3.209 -5.299 1.00 97.44 89 VAL A CA 1
ATOM 684 C C . VAL A 1 89 ? 9.102 -1.925 -6.024 1.00 97.44 89 VAL A C 1
ATOM 686 O O . VAL A 1 89 ? 9.916 -1.334 -6.728 1.00 97.44 89 VAL A O 1
ATOM 689 N N . VAL A 1 90 ? 7.856 -1.497 -5.842 1.00 96.75 90 VAL A N 1
ATOM 690 C CA . VAL A 1 90 ? 7.301 -0.283 -6.451 1.00 96.75 90 VAL A CA 1
ATOM 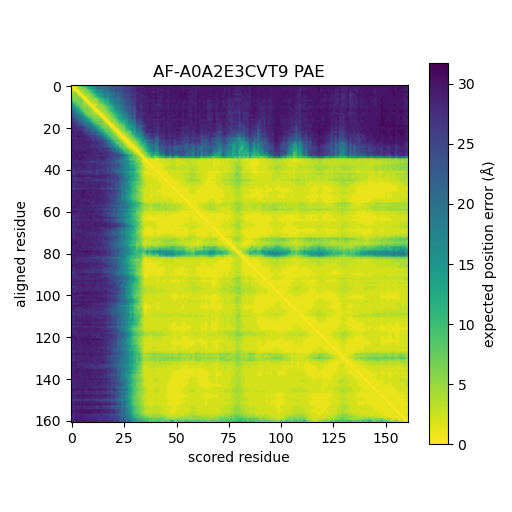691 C C . VAL A 1 90 ? 7.203 0.868 -5.454 1.00 96.75 90 VAL A C 1
ATOM 693 O O . VAL A 1 90 ? 7.333 2.016 -5.860 1.00 96.75 90 VAL A O 1
ATOM 696 N N . ILE A 1 91 ? 7.036 0.589 -4.156 1.00 98.06 91 ILE A N 1
ATOM 697 C CA . ILE A 1 91 ? 7.015 1.620 -3.106 1.00 98.06 91 ILE A CA 1
ATOM 698 C C . ILE A 1 91 ? 7.892 1.166 -1.939 1.00 98.06 91 ILE A C 1
ATOM 700 O O . ILE A 1 91 ? 7.715 0.062 -1.413 1.00 98.06 91 ILE A O 1
ATOM 704 N N . THR A 1 92 ? 8.845 2.011 -1.540 1.00 97.75 92 THR A N 1
ATOM 705 C CA . THR A 1 92 ? 9.682 1.793 -0.350 1.00 97.75 92 THR A CA 1
ATOM 706 C C . THR A 1 92 ? 10.414 3.073 0.083 1.00 97.75 92 THR A C 1
ATOM 708 O O . THR A 1 92 ? 10.933 3.784 -0.770 1.00 97.75 92 THR A O 1
ATOM 711 N N . PRO A 1 93 ? 10.553 3.340 1.391 1.00 96.50 93 PRO A N 1
ATOM 712 C CA . PRO A 1 93 ? 9.876 2.628 2.469 1.00 96.50 93 PRO A CA 1
ATOM 713 C C . PRO A 1 93 ? 8.388 3.013 2.494 1.00 96.50 93 PRO A C 1
ATOM 715 O O . PRO A 1 93 ? 8.027 4.077 2.013 1.00 96.50 93 PRO A O 1
ATOM 718 N N . PHE A 1 94 ? 7.527 2.162 3.038 1.00 98.38 94 PHE A N 1
ATOM 719 C CA . PHE A 1 94 ? 6.131 2.480 3.341 1.00 98.38 94 PHE A CA 1
ATOM 720 C C . PHE A 1 94 ? 5.968 2.420 4.860 1.00 98.38 94 PHE A C 1
ATOM 722 O O . PHE A 1 94 ? 5.986 1.339 5.446 1.00 98.38 94 PHE A O 1
ATOM 729 N N . GLN A 1 95 ? 5.948 3.582 5.509 1.00 97.19 95 GLN A N 1
ATOM 730 C CA . GLN A 1 95 ? 6.044 3.698 6.965 1.00 97.19 95 GLN A CA 1
ATOM 731 C C . GLN A 1 95 ? 4.807 4.373 7.529 1.00 97.19 95 GLN A C 1
ATOM 733 O O . GLN A 1 95 ? 4.332 5.354 6.968 1.00 97.19 95 GLN A O 1
ATOM 738 N N . GLU A 1 96 ? 4.318 3.863 8.653 1.00 97.06 96 GLU A N 1
ATOM 739 C CA . GLU A 1 96 ? 3.249 4.502 9.411 1.00 97.06 96 GLU A CA 1
ATOM 740 C C . GLU A 1 96 ? 3.801 5.706 10.184 1.00 97.06 96 GLU A C 1
ATOM 742 O O . GLU A 1 96 ? 4.756 5.574 10.951 1.00 97.06 96 GLU A O 1
ATOM 747 N N . GLU A 1 97 ? 3.205 6.877 9.976 1.00 96.56 97 GLU A N 1
ATOM 748 C CA . GLU A 1 97 ? 3.535 8.116 10.694 1.00 96.56 97 GLU A CA 1
ATOM 749 C C . GLU A 1 97 ? 2.567 8.372 11.858 1.00 96.56 97 GLU A C 1
ATOM 751 O O . GLU A 1 97 ? 2.935 8.952 12.878 1.00 96.56 97 GLU A O 1
ATOM 756 N N . ALA A 1 98 ? 1.322 7.925 11.707 1.00 96.19 98 ALA A N 1
ATOM 757 C CA . ALA A 1 98 ? 0.259 7.943 12.707 1.00 96.19 98 ALA A CA 1
ATOM 758 C C . ALA A 1 98 ? -0.730 6.812 12.375 1.00 96.19 98 ALA A C 1
ATOM 760 O O . ALA A 1 98 ? -0.702 6.343 11.238 1.00 96.19 98 ALA A O 1
ATOM 761 N N . PRO A 1 99 ? -1.629 6.393 13.288 1.00 96.19 99 PRO A N 1
ATOM 762 C CA . PRO A 1 99 ? -2.570 5.306 13.012 1.00 96.19 99 PRO A CA 1
ATOM 763 C C . PRO A 1 99 ? -3.284 5.482 11.665 1.00 96.19 99 PRO A C 1
ATOM 765 O O . PRO A 1 99 ? -4.043 6.434 11.473 1.00 96.19 99 PRO A O 1
ATOM 768 N N . GLY A 1 100 ? -3.022 4.606 10.696 1.00 97.81 100 GLY A N 1
ATOM 769 C CA . GLY A 1 100 ? -3.645 4.656 9.371 1.00 97.81 100 GLY A CA 1
ATOM 770 C C . GLY A 1 100 ? -3.190 5.826 8.485 1.00 97.81 100 GLY A C 1
ATOM 771 O O . GLY A 1 100 ? -3.896 6.182 7.546 1.00 97.81 100 GLY A O 1
ATOM 772 N N . VAL A 1 101 ? -2.069 6.476 8.793 1.00 98.44 101 VAL A N 1
ATOM 773 C CA . VAL A 1 101 ? -1.423 7.494 7.953 1.00 98.44 101 VAL A CA 1
ATOM 774 C C . VAL A 1 101 ? -0.017 7.018 7.647 1.00 98.44 101 VAL A C 1
ATOM 776 O O . VAL A 1 101 ? 0.763 6.741 8.556 1.00 98.44 101 VAL A O 1
ATOM 779 N N . TYR A 1 102 ? 0.309 6.948 6.364 1.00 98.62 102 TYR A N 1
ATOM 780 C CA . TYR A 1 102 ? 1.566 6.399 5.890 1.00 98.62 102 TYR A CA 1
ATOM 781 C C . TYR A 1 102 ? 2.276 7.373 4.960 1.00 98.62 102 TYR A C 1
ATOM 783 O O . TYR A 1 102 ? 1.643 8.097 4.187 1.00 98.62 102 TYR A O 1
ATOM 791 N N . ALA A 1 103 ? 3.601 7.327 4.989 1.00 98.50 103 ALA A N 1
ATOM 792 C CA . ALA A 1 103 ? 4.464 8.015 4.045 1.00 98.50 103 ALA A CA 1
ATOM 793 C C . ALA A 1 103 ? 5.413 7.033 3.361 1.00 98.50 103 ALA A C 1
ATOM 795 O O . ALA A 1 103 ? 5.751 5.970 3.894 1.00 98.50 103 ALA A O 1
ATOM 796 N N . GLY A 1 104 ? 5.857 7.402 2.165 1.00 97.81 104 GLY A N 1
ATOM 797 C CA . GLY A 1 104 ? 6.825 6.616 1.430 1.00 97.81 104 GLY A CA 1
ATOM 798 C C . GLY A 1 104 ? 7.330 7.267 0.159 1.00 97.81 104 GLY A C 1
ATOM 799 O O . GLY A 1 104 ? 7.184 8.469 -0.048 1.00 97.81 104 GLY A O 1
ATOM 800 N N . GLN A 1 105 ? 7.923 6.445 -0.698 1.00 97.44 105 GLN A N 1
ATOM 801 C CA . GLN A 1 105 ? 8.423 6.848 -2.006 1.00 97.44 105 GLN A CA 1
ATOM 802 C C . GLN A 1 105 ? 7.880 5.892 -3.065 1.00 97.44 105 GLN A C 1
ATOM 804 O O . GLN A 1 105 ? 8.133 4.689 -2.997 1.00 97.44 105 GLN A O 1
ATOM 809 N N . ASP A 1 106 ? 7.154 6.432 -4.041 1.00 96.06 106 ASP A N 1
ATOM 810 C CA . ASP A 1 106 ? 6.720 5.704 -5.231 1.00 96.06 106 ASP A CA 1
ATOM 811 C C . ASP A 1 106 ? 7.865 5.735 -6.250 1.00 96.06 106 ASP A C 1
ATOM 813 O O . ASP A 1 106 ? 8.300 6.805 -6.693 1.00 96.06 106 ASP A O 1
ATOM 817 N N . LEU A 1 107 ? 8.426 4.565 -6.552 1.00 94.19 107 LEU A N 1
ATOM 818 C CA . LEU A 1 107 ? 9.591 4.441 -7.422 1.00 94.19 107 LEU A CA 1
ATOM 819 C C . LEU A 1 107 ? 9.223 4.584 -8.909 1.00 94.19 107 LEU A C 1
ATOM 821 O O . LEU A 1 107 ? 9.930 5.322 -9.595 1.00 94.19 107 LEU A O 1
ATOM 825 N N . PRO A 1 108 ? 8.136 3.966 -9.429 1.00 91.94 108 PRO A N 1
ATOM 826 C CA . PRO A 1 108 ? 7.682 4.212 -10.799 1.00 91.94 108 PRO A CA 1
ATOM 827 C C . PRO A 1 108 ? 7.373 5.684 -11.092 1.00 91.94 108 PRO A C 1
ATOM 829 O O . PRO A 1 108 ? 7.791 6.202 -12.127 1.00 91.94 108 PRO A O 1
ATOM 832 N N . LEU A 1 109 ? 6.679 6.368 -10.177 1.00 91.38 109 LEU A N 1
ATOM 833 C CA . LEU A 1 109 ? 6.314 7.779 -10.339 1.00 91.38 109 LEU A CA 1
ATOM 834 C C . LEU A 1 109 ? 7.413 8.750 -9.882 1.00 91.38 109 LEU A C 1
ATOM 836 O O . LEU A 1 109 ? 7.283 9.959 -10.092 1.00 91.38 109 LEU A O 1
ATOM 840 N N . GLN A 1 110 ? 8.492 8.228 -9.289 1.00 90.81 110 GLN A N 1
ATOM 841 C CA . GLN A 1 110 ? 9.659 8.978 -8.815 1.00 90.81 110 GLN A CA 1
ATOM 842 C C . GLN A 1 110 ? 9.283 10.144 -7.886 1.00 90.81 110 GLN A C 1
ATOM 844 O O . GLN A 1 110 ? 9.846 11.232 -7.980 1.00 90.81 110 GLN A O 1
ATOM 849 N N . GLY A 1 111 ? 8.321 9.926 -6.985 1.00 93.25 111 GLY A N 1
ATOM 850 C CA . GLY A 1 111 ? 7.781 10.975 -6.118 1.00 93.25 111 GLY A CA 1
ATOM 851 C C . GLY A 1 111 ? 7.483 10.526 -4.685 1.00 9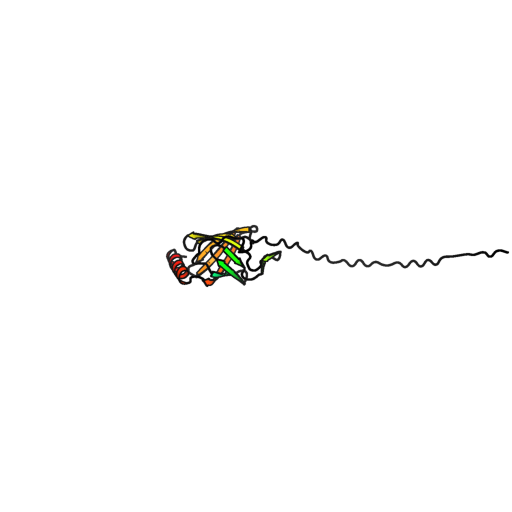3.25 111 GLY A C 1
ATOM 852 O O . GLY A 1 111 ? 7.212 9.341 -4.454 1.00 93.25 111 GLY A O 1
ATOM 853 N N . PRO A 1 112 ? 7.517 11.455 -3.710 1.00 97.69 112 PRO A N 1
ATOM 854 C CA . PRO A 1 112 ? 7.074 11.160 -2.360 1.00 97.69 112 PRO A CA 1
ATOM 855 C C . PRO A 1 112 ? 5.583 10.823 -2.372 1.00 97.69 112 PRO A C 1
ATOM 857 O O . PRO A 1 112 ? 4.786 11.407 -3.113 1.00 97.69 112 PRO A O 1
ATOM 860 N N . LEU A 1 113 ? 5.227 9.873 -1.523 1.00 98.50 113 LEU A N 1
ATOM 861 C CA . LEU A 1 113 ? 3.912 9.271 -1.426 1.00 98.50 113 LEU A CA 1
ATOM 862 C C . LEU A 1 113 ? 3.353 9.500 -0.027 1.00 98.50 113 LEU A C 1
ATOM 864 O O . LEU A 1 113 ? 4.056 9.331 0.970 1.00 98.50 113 LEU A O 1
ATOM 868 N N . LYS A 1 114 ? 2.069 9.838 0.039 1.00 98.69 114 LYS A N 1
ATOM 869 C CA . LYS A 1 114 ? 1.259 9.799 1.256 1.00 98.69 114 LYS A CA 1
ATOM 870 C C . LYS A 1 114 ? 0.091 8.855 1.035 1.00 98.69 114 LYS A C 1
ATOM 872 O O . LYS A 1 114 ? -0.518 8.889 -0.033 1.00 98.69 114 LYS A O 1
ATOM 877 N N . ALA A 1 115 ? -0.231 8.053 2.040 1.00 98.69 115 ALA A N 1
ATOM 878 C CA . ALA A 1 115 ? -1.423 7.221 2.033 1.00 98.69 115 ALA A CA 1
ATOM 879 C C . ALA A 1 115 ? -2.228 7.405 3.318 1.00 98.69 115 ALA A C 1
ATOM 881 O O . ALA A 1 115 ? -1.664 7.480 4.410 1.00 98.69 115 ALA A O 1
ATOM 882 N N . VAL A 1 116 ? -3.549 7.467 3.189 1.00 98.69 116 VAL A N 1
ATOM 883 C CA . VAL A 1 116 ? -4.470 7.577 4.324 1.00 98.69 116 VAL A CA 1
ATOM 884 C C . VAL A 1 116 ? -5.450 6.418 4.267 1.00 98.69 116 VAL A C 1
ATOM 886 O O . VAL A 1 116 ? -6.134 6.230 3.268 1.00 98.69 116 VAL A O 1
ATOM 889 N N . LEU A 1 117 ? -5.507 5.637 5.341 1.00 98.75 117 LEU A N 1
ATOM 890 C CA . LEU A 1 117 ? -6.514 4.606 5.535 1.00 98.75 117 LEU A CA 1
ATOM 891 C C . LEU A 1 117 ? -7.820 5.272 5.961 1.00 98.75 117 LEU A C 1
ATOM 893 O O . LEU A 1 117 ? -7.844 6.017 6.945 1.00 98.75 117 LEU A O 1
ATOM 897 N N . THR A 1 118 ? -8.887 4.991 5.226 1.00 98.19 118 THR A N 1
ATOM 898 C CA . THR A 1 118 ? -10.241 5.461 5.520 1.00 98.19 118 THR A CA 1
ATOM 899 C C . THR A 1 118 ? -10.993 4.459 6.393 1.00 98.19 118 THR A C 1
ATOM 901 O O . THR A 1 118 ? -10.656 3.268 6.456 1.00 98.19 118 THR A O 1
ATOM 904 N N . GLY A 1 119 ? -12.068 4.913 7.037 1.00 96.81 119 GLY A N 1
ATOM 905 C CA . GLY A 1 119 ? -12.991 4.062 7.783 1.00 96.81 119 GLY A CA 1
ATOM 906 C C . GLY A 1 119 ? -13.660 2.981 6.925 1.00 96.81 119 GLY A C 1
ATOM 907 O O . GLY A 1 119 ? -14.106 1.963 7.466 1.00 96.81 119 GLY A O 1
ATOM 908 N N . ASP A 1 120 ? -13.661 3.146 5.601 1.00 97.06 120 ASP A N 1
ATOM 909 C CA . ASP A 1 120 ? -14.153 2.176 4.616 1.00 97.06 120 ASP A CA 1
ATOM 910 C C . ASP A 1 120 ? -13.108 1.126 4.224 1.00 97.06 120 ASP A C 1
ATOM 912 O O . ASP A 1 120 ? -13.361 0.281 3.366 1.00 97.06 120 ASP A O 1
ATOM 916 N N . ARG A 1 121 ? -11.957 1.112 4.912 1.00 98.19 121 ARG A N 1
ATOM 917 C CA . ARG A 1 121 ? -10.862 0.147 4.722 1.00 98.19 121 ARG A CA 1
ATOM 918 C C . ARG A 1 121 ? -10.103 0.330 3.406 1.00 98.19 121 ARG A C 1
ATOM 920 O O . ARG A 1 121 ? -9.416 -0.594 2.979 1.00 98.19 121 ARG A O 1
ATOM 927 N N . ILE A 1 122 ? -10.206 1.500 2.784 1.00 98.44 122 ILE A N 1
ATOM 928 C CA . ILE A 1 122 ? -9.482 1.859 1.562 1.00 98.44 122 ILE A CA 1
ATOM 929 C C . ILE A 1 122 ? -8.261 2.686 1.953 1.00 98.44 122 ILE A C 1
ATOM 931 O O . ILE A 1 122 ? -8.350 3.548 2.823 1.00 98.44 122 ILE A O 1
ATOM 935 N N . LEU A 1 123 ? -7.120 2.436 1.317 1.00 98.69 123 LEU A N 1
ATOM 936 C CA . LEU A 1 123 ? -5.986 3.351 1.397 1.00 98.69 123 LEU A CA 1
ATOM 937 C C . LEU A 1 123 ? -6.050 4.318 0.209 1.00 98.69 123 LEU A C 1
ATOM 939 O O . LEU A 1 123 ? -5.925 3.898 -0.943 1.00 98.69 123 LEU A O 1
ATOM 943 N N . ASP A 1 124 ? -6.211 5.605 0.491 1.00 98.56 124 ASP A N 1
ATOM 944 C CA . ASP A 1 124 ? -6.139 6.675 -0.502 1.00 98.56 124 ASP A CA 1
ATOM 945 C C . ASP A 1 124 ? -4.690 7.132 -0.656 1.00 98.56 124 ASP A C 1
ATOM 947 O O . ASP A 1 124 ? -4.100 7.680 0.276 1.00 98.56 124 ASP A O 1
ATOM 951 N N . PHE A 1 125 ? -4.114 6.919 -1.836 1.00 98.56 125 PHE A N 1
ATOM 952 C CA . PHE A 1 125 ? -2.740 7.275 -2.164 1.00 98.56 125 PHE A CA 1
ATOM 953 C C . PHE A 1 125 ? -2.683 8.607 -2.914 1.00 98.56 125 PHE A C 1
ATOM 955 O O . PHE A 1 125 ? -3.446 8.857 -3.847 1.00 98.56 125 PHE A O 1
ATOM 962 N N . THR A 1 126 ? -1.734 9.459 -2.528 1.00 98.50 126 THR A N 1
ATOM 963 C CA . THR A 1 126 ? -1.342 10.672 -3.254 1.00 98.50 126 THR A CA 1
ATOM 964 C C . THR A 1 126 ? 0.167 10.662 -3.451 1.00 98.50 126 THR A C 1
ATOM 966 O O . THR A 1 126 ? 0.918 10.521 -2.486 1.00 98.50 126 THR A O 1
ATOM 969 N N . VAL A 1 127 ? 0.612 10.829 -4.693 1.00 97.56 127 VAL A N 1
ATOM 970 C CA . VAL A 1 127 ? 2.027 10.829 -5.069 1.00 97.56 127 VAL A CA 1
ATOM 971 C C . VAL A 1 127 ? 2.355 12.131 -5.779 1.00 97.56 127 VAL A C 1
ATOM 973 O O . VAL A 1 127 ? 1.743 12.449 -6.796 1.00 97.56 127 VAL A O 1
ATOM 976 N N . ALA A 1 128 ? 3.345 12.871 -5.282 1.00 96.62 128 ALA A N 1
ATOM 977 C CA . ALA A 1 128 ? 3.883 14.032 -5.988 1.00 96.62 128 ALA A CA 1
ATOM 978 C C . ALA A 1 128 ? 4.897 13.558 -7.043 1.00 96.62 128 ALA A C 1
ATOM 980 O O . ALA A 1 128 ? 6.107 13.635 -6.836 1.00 96.62 128 ALA A O 1
ATOM 981 N N . GLY A 1 129 ? 4.392 12.976 -8.133 1.00 88.56 129 GLY A N 1
ATOM 982 C CA . GLY A 1 129 ? 5.208 12.371 -9.183 1.00 88.56 129 GLY A CA 1
ATOM 983 C C . GLY A 1 129 ? 5.951 13.394 -10.043 1.00 88.56 129 GLY A C 1
ATOM 984 O O . GLY A 1 129 ? 5.611 14.577 -10.084 1.00 88.56 129 GLY A O 1
ATOM 985 N N . ALA A 1 130 ? 6.944 12.920 -10.798 1.00 85.75 130 ALA A N 1
ATOM 986 C CA . ALA A 1 130 ? 7.797 13.771 -11.637 1.00 85.75 130 ALA A CA 1
ATOM 987 C C . ALA A 1 130 ? 7.039 14.557 -12.732 1.00 85.75 130 ALA A C 1
ATOM 989 O O . ALA A 1 130 ? 7.524 15.587 -13.195 1.00 85.75 130 ALA A O 1
ATOM 990 N N . LEU A 1 131 ? 5.858 14.081 -13.147 1.00 86.25 131 LEU A N 1
ATOM 991 C CA . LEU A 1 131 ? 5.005 14.711 -14.168 1.00 86.25 131 LEU A CA 1
ATOM 992 C C . LEU A 1 131 ? 3.747 15.378 -13.585 1.00 86.25 131 LEU A C 1
ATOM 994 O O . LEU A 1 131 ? 2.868 15.791 -14.339 1.00 86.25 131 LEU A O 1
ATOM 998 N N . GLY A 1 132 ? 3.649 15.475 -12.258 1.00 90.75 132 GLY A N 1
ATOM 999 C CA . GLY A 1 132 ? 2.490 16.017 -11.555 1.00 90.75 132 GLY A CA 1
ATOM 1000 C C . GLY A 1 132 ? 1.954 15.081 -10.475 1.00 90.75 132 GLY A C 1
ATOM 1001 O O . GLY A 1 132 ? 2.412 13.950 -10.303 1.00 90.75 132 GLY A O 1
ATOM 1002 N N . GLU A 1 133 ? 0.973 15.581 -9.726 1.00 96.62 133 GLU A N 1
ATOM 1003 C CA . GLU A 1 133 ? 0.314 14.810 -8.675 1.00 96.62 133 GLU A CA 1
ATOM 1004 C C . GLU A 1 133 ? -0.546 13.687 -9.269 1.00 96.62 133 GLU A C 1
ATOM 1006 O O . GLU A 1 133 ? -1.327 13.903 -10.196 1.00 96.62 133 GLU A O 1
ATOM 1011 N N . VAL A 1 134 ? -0.426 12.490 -8.697 1.00 95.00 134 VAL A N 1
ATOM 1012 C CA . VAL A 1 134 ? -1.227 11.316 -9.049 1.00 95.00 134 VAL A CA 1
ATOM 1013 C C . VAL A 1 134 ? -1.970 10.834 -7.809 1.00 95.00 134 VAL A C 1
ATOM 1015 O O . VAL A 1 134 ? -1.402 10.774 -6.718 1.00 95.00 134 VAL A O 1
ATOM 1018 N N . ARG A 1 135 ? -3.242 10.469 -7.982 1.00 97.31 135 ARG A N 1
ATOM 1019 C CA . ARG A 1 135 ? -4.097 9.916 -6.927 1.00 97.31 135 ARG A CA 1
ATOM 1020 C C . ARG A 1 135 ? -4.665 8.578 -7.367 1.00 97.31 135 ARG A C 1
ATOM 1022 O O . ARG A 1 135 ? -5.117 8.447 -8.502 1.00 97.31 135 ARG A O 1
ATOM 1029 N N . TYR A 1 136 ? -4.647 7.601 -6.474 1.00 97.38 136 TYR A N 1
ATOM 1030 C CA . TYR A 1 136 ? -5.244 6.288 -6.700 1.00 97.38 136 TYR A CA 1
ATOM 1031 C C . TYR A 1 136 ? -5.647 5.656 -5.372 1.00 97.38 136 TYR A C 1
ATOM 1033 O O . TYR A 1 136 ? -5.267 6.133 -4.306 1.00 97.38 136 TYR A O 1
ATOM 1041 N N . GLN A 1 137 ? -6.429 4.584 -5.441 1.00 98.44 137 GLN A N 1
ATOM 1042 C CA . GLN A 1 137 ? -6.871 3.856 -4.260 1.00 98.44 137 GLN A CA 1
ATOM 1043 C C . GLN A 1 137 ? -6.281 2.458 -4.240 1.00 98.44 137 GLN A C 1
ATOM 1045 O O . GLN A 1 137 ? -6.041 1.842 -5.282 1.00 98.44 137 GLN A O 1
ATOM 1050 N N . MET A 1 138 ? -6.092 1.963 -3.028 1.00 98.44 138 MET A N 1
ATOM 1051 C CA . MET A 1 138 ? -5.681 0.603 -2.746 1.00 98.44 138 MET A CA 1
ATOM 1052 C C . MET A 1 138 ? -6.790 -0.086 -1.962 1.00 98.44 138 MET A C 1
ATOM 1054 O O . MET A 1 138 ? -7.182 0.368 -0.885 1.00 98.44 138 MET A O 1
ATOM 1058 N N . ILE A 1 139 ? -7.298 -1.185 -2.517 1.00 98.50 139 ILE A N 1
ATOM 1059 C CA . ILE A 1 139 ? -8.433 -1.936 -1.971 1.00 98.50 139 ILE A CA 1
ATOM 1060 C C . ILE A 1 139 ? -7.920 -3.279 -1.438 1.00 98.50 139 ILE A C 1
ATOM 1062 O O . ILE A 1 139 ? -7.315 -4.034 -2.211 1.00 98.50 139 ILE A O 1
ATOM 1066 N N . PRO A 1 140 ? -8.149 -3.616 -0.156 1.00 98.19 140 PRO A N 1
ATOM 1067 C CA . PRO A 1 140 ? -7.616 -4.838 0.429 1.00 98.19 140 PRO A CA 1
ATOM 1068 C C . PRO A 1 140 ? -8.286 -6.061 -0.203 1.00 98.19 140 PRO A C 1
ATOM 1070 O O . PRO A 1 140 ? -9.509 -6.129 -0.301 1.00 98.19 140 PRO A O 1
ATOM 1073 N N . GLN A 1 141 ? -7.477 -7.031 -0.622 1.00 98.19 141 GLN A N 1
ATOM 1074 C CA . GLN A 1 141 ? -7.932 -8.329 -1.133 1.00 98.19 141 GLN A CA 1
ATOM 1075 C C . GLN A 1 141 ? -7.780 -9.415 -0.067 1.00 98.19 141 GLN A C 1
ATOM 1077 O O . GLN A 1 141 ? -8.669 -10.236 0.137 1.00 98.19 141 GLN A O 1
ATOM 1082 N N . GLN A 1 142 ? -6.649 -9.393 0.638 1.00 98.50 142 GLN A N 1
ATOM 1083 C CA . GLN A 1 142 ? -6.334 -10.305 1.728 1.00 98.50 142 GLN A CA 1
ATOM 1084 C C . GLN A 1 142 ? -5.411 -9.590 2.710 1.00 98.50 142 GLN A C 1
ATOM 1086 O O . GLN A 1 142 ? -4.482 -8.914 2.287 1.00 98.50 142 GLN A O 1
ATOM 1091 N N . LEU A 1 143 ? -5.644 -9.746 4.007 1.00 98.69 143 LEU A N 1
ATOM 1092 C CA . LEU A 1 143 ? -4.790 -9.190 5.057 1.00 98.69 143 LEU A CA 1
ATOM 1093 C C . LEU A 1 143 ? -4.049 -10.326 5.754 1.00 98.69 143 LEU A C 1
ATOM 1095 O O . LEU A 1 143 ? -4.620 -11.402 5.939 1.00 98.69 143 LEU A O 1
ATOM 1099 N N . ASP A 1 144 ? -2.798 -10.082 6.138 1.00 98.69 144 ASP A N 1
ATOM 1100 C CA . ASP A 1 144 ? -2.006 -11.070 6.877 1.00 98.69 144 ASP A CA 1
ATOM 1101 C C . ASP A 1 144 ? -2.509 -11.230 8.314 1.00 98.69 144 ASP A C 1
ATOM 1103 O O . ASP A 1 144 ? -2.545 -12.341 8.841 1.00 98.69 144 ASP A O 1
ATOM 1107 N N . ASP A 1 145 ? -2.924 -10.119 8.929 1.00 98.56 145 ASP A N 1
ATOM 1108 C CA . ASP A 1 145 ? -3.511 -10.071 10.266 1.00 98.56 145 ASP A CA 1
ATOM 1109 C C . ASP A 1 145 ? -4.820 -9.270 10.236 1.00 98.56 145 ASP A C 1
ATOM 1111 O O . ASP A 1 145 ? -4.858 -8.036 10.286 1.00 98.56 145 ASP A O 1
ATOM 1115 N N . GLN A 1 146 ? -5.927 -10.003 10.125 1.00 98.44 146 GLN A N 1
ATOM 1116 C CA . GLN A 1 146 ? -7.260 -9.418 10.034 1.00 98.44 146 GLN A CA 1
ATOM 1117 C C . GLN A 1 146 ? -7.687 -8.724 11.339 1.00 98.44 146 GLN A C 1
ATOM 1119 O O . GLN A 1 146 ? -8.437 -7.744 11.280 1.00 98.44 146 GLN A O 1
ATOM 1124 N N . ASP A 1 147 ? -7.216 -9.192 12.496 1.00 98.56 147 ASP A N 1
ATOM 1125 C CA . ASP A 1 147 ? -7.611 -8.676 13.809 1.00 98.56 147 ASP A CA 1
ATOM 1126 C C . ASP A 1 147 ? -6.863 -7.387 14.153 1.00 98.56 147 ASP A C 1
ATOM 1128 O O . ASP A 1 147 ? -7.478 -6.412 14.611 1.00 98.56 147 ASP A O 1
ATOM 1132 N N . ALA A 1 148 ? -5.562 -7.330 13.851 1.00 98.38 148 ALA A N 1
ATOM 1133 C CA . ALA A 1 148 ? -4.781 -6.103 13.946 1.00 98.38 148 ALA A CA 1
ATOM 1134 C C . ALA A 1 148 ? -5.358 -5.019 13.025 1.00 98.38 148 ALA A C 1
ATOM 1136 O O . ALA A 1 148 ? -5.581 -3.888 13.464 1.00 98.38 148 ALA A O 1
ATOM 1137 N N . PHE A 1 149 ? -5.691 -5.367 11.776 1.00 98.69 149 PHE A N 1
ATOM 1138 C CA . PHE A 1 149 ? -6.319 -4.425 10.848 1.00 98.69 149 PHE A CA 1
ATOM 1139 C C . PHE A 1 149 ? -7.683 -3.937 11.354 1.00 98.69 149 PHE A C 1
ATOM 1141 O O . PHE A 1 149 ? -7.980 -2.745 11.306 1.00 98.69 149 PHE A O 1
ATOM 1148 N N . ASN A 1 150 ? -8.522 -4.829 11.890 1.00 98.50 150 ASN A N 1
ATOM 1149 C CA . ASN A 1 150 ? -9.821 -4.448 12.452 1.00 98.50 150 ASN A CA 1
ATOM 1150 C C . ASN A 1 150 ? -9.684 -3.512 13.662 1.00 98.50 150 ASN A C 1
ATOM 1152 O O . ASN A 1 150 ? -10.539 -2.648 13.868 1.00 98.50 150 ASN A O 1
ATOM 1156 N N . THR A 1 151 ? -8.628 -3.674 14.459 1.00 98.56 151 THR A N 1
ATOM 1157 C CA . THR A 1 151 ? -8.306 -2.770 15.571 1.00 98.56 151 THR A CA 1
ATOM 1158 C C . THR A 1 151 ? -7.915 -1.393 15.045 1.00 98.56 151 THR A C 1
ATOM 1160 O O . THR A 1 151 ? -8.524 -0.401 15.445 1.00 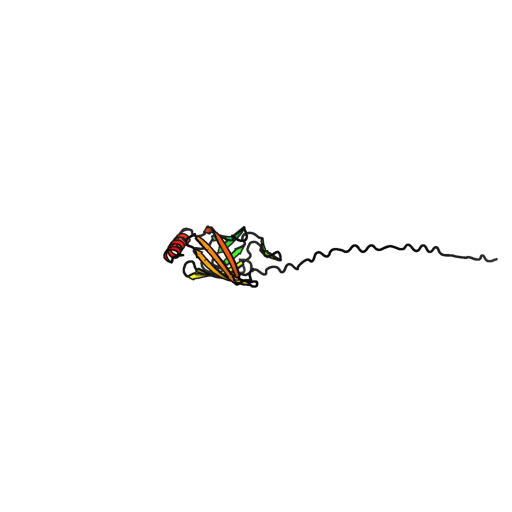98.56 151 THR A O 1
ATOM 1163 N N . LEU A 1 152 ? -7.018 -1.341 14.057 1.00 98.44 152 LEU A N 1
ATOM 1164 C CA . LEU A 1 152 ? -6.626 -0.099 13.396 1.00 98.44 152 LEU A CA 1
ATOM 1165 C C . LEU A 1 152 ? -7.833 0.646 12.800 1.00 98.44 152 LEU A C 1
ATOM 1167 O O . LEU A 1 152 ? -7.968 1.852 12.977 1.00 98.44 152 LEU A O 1
ATOM 1171 N N . ILE A 1 153 ? -8.765 -0.060 12.152 1.00 98.56 153 ILE A N 1
ATOM 1172 C CA . ILE A 1 153 ? -9.975 0.555 11.582 1.00 98.56 153 ILE A CA 1
ATOM 1173 C C . ILE A 1 153 ? -10.867 1.191 12.653 1.00 98.56 153 ILE A C 1
ATOM 1175 O O . ILE A 1 153 ? -11.480 2.230 12.399 1.00 98.56 153 ILE A O 1
ATOM 1179 N N . LYS A 1 154 ? -10.946 0.615 13.858 1.00 98.31 154 LYS A N 1
ATOM 1180 C CA . LYS A 1 154 ? -11.681 1.245 14.967 1.00 98.31 154 LYS A CA 1
ATOM 1181 C C . LYS A 1 154 ? -11.030 2.566 15.375 1.00 98.31 154 LYS A C 1
ATOM 1183 O O . LYS A 1 154 ? -11.748 3.537 15.592 1.00 98.31 154 LYS A O 1
ATOM 1188 N N . GLU A 1 155 ? -9.701 2.615 15.437 1.00 97.75 155 GLU A N 1
ATOM 1189 C CA . GLU A 1 155 ? -8.950 3.836 15.755 1.00 97.75 155 GLU A CA 1
ATOM 1190 C C . GLU A 1 155 ? -9.095 4.903 14.664 1.00 97.75 155 GLU A C 1
ATOM 1192 O O . GLU A 1 155 ? -9.356 6.067 14.965 1.00 97.75 155 GLU A O 1
ATOM 1197 N N . VAL A 1 156 ? -9.001 4.505 13.391 1.00 97.75 156 VAL A N 1
ATOM 1198 C CA . VAL A 1 156 ? -9.210 5.388 12.231 1.00 97.75 156 VAL A CA 1
ATOM 1199 C C . VAL A 1 156 ? -10.601 6.025 12.276 1.00 97.75 156 VAL A C 1
ATOM 1201 O O . VAL A 1 156 ? -10.709 7.251 12.209 1.00 97.75 156 VAL A O 1
ATOM 1204 N N . ARG A 1 157 ? -11.648 5.221 12.502 1.00 97.44 157 ARG A N 1
ATOM 1205 C CA . ARG A 1 157 ? -13.033 5.708 12.616 1.00 97.44 157 ARG A CA 1
ATOM 1206 C C . ARG A 1 157 ? -13.240 6.605 13.833 1.00 97.44 157 ARG A C 1
ATOM 1208 O O . ARG A 1 157 ? -13.938 7.610 13.741 1.00 97.44 157 ARG A O 1
ATOM 1215 N N . ALA A 1 158 ? -12.622 6.276 14.968 1.00 96.69 158 ALA A N 1
ATOM 1216 C CA . ALA A 1 158 ? -12.665 7.121 16.162 1.00 96.69 158 ALA A CA 1
ATOM 1217 C C . ALA A 1 158 ? -12.003 8.492 15.929 1.00 96.69 158 ALA A C 1
ATOM 1219 O O . ALA A 1 158 ? -12.408 9.479 16.539 1.00 96.69 158 ALA A O 1
ATOM 1220 N N . ALA A 1 159 ? -11.032 8.566 15.015 1.00 93.50 159 ALA A N 1
ATOM 1221 C CA . ALA A 1 159 ? -10.403 9.807 14.571 1.00 93.50 159 ALA A CA 1
ATOM 1222 C C . ALA A 1 159 ? -11.204 10.566 13.488 1.00 93.50 159 ALA A C 1
ATOM 1224 O O . ALA A 1 159 ? -10.720 11.581 12.989 1.00 93.50 159 ALA A O 1
ATOM 1225 N N . GLY A 1 160 ? -12.404 10.101 13.115 1.00 93.19 160 GLY A N 1
ATOM 1226 C CA . GLY A 1 160 ? -13.275 10.761 12.135 1.00 93.19 160 GLY A CA 1
ATOM 1227 C C . GLY A 1 160 ? -12.856 10.577 10.674 1.00 93.19 160 GLY A C 1
ATOM 1228 O O . GLY A 1 160 ? -13.194 11.420 9.844 1.00 93.19 160 GLY A O 1
ATOM 1229 N N . ARG A 1 161 ? -12.106 9.512 10.373 1.00 89.69 161 ARG A N 1
ATOM 1230 C CA . ARG A 1 161 ? -11.702 9.110 9.018 1.00 89.69 161 ARG A CA 1
ATOM 1231 C C . ARG A 1 161 ? -12.432 7.861 8.544 1.00 89.69 161 ARG A C 1
ATOM 1233 O O . ARG A 1 161 ? -12.873 7.056 9.397 1.00 89.69 161 ARG A O 1
#

Secondary structure (DSSP, 8-state):
-----------------------------------PPBTTTS------TT-EEEEETTTTEEEEEETTEEEESS-EEETTTEEE-TTBEEEEEEEEEETTEEEEEETTTTEEEEEEE-TTS-EEEEEEETTEEEEEEEEEEEES-HHHHHHHHHHHHHTT-

Solvent-accessible surface area (backbone atoms only — not comparable to full-atom values): 9260 Å² total; per-residue (Å²): 137,86,88,84,86,81,89,81,82,89,80,83,86,80,82,78,82,80,78,81,76,80,74,79,74,75,80,75,72,78,70,59,67,57,87,51,51,44,56,89,76,51,82,73,61,62,84,52,50,77,23,23,36,30,32,35,66,84,70,79,42,54,30,36,36,49,20,33,35,30,24,27,70,54,63,49,71,48,91,87,51,26,66,48,44,54,44,26,38,42,30,54,56,44,41,78,81,48,90,56,29,33,40,34,29,32,57,87,50,62,13,54,27,42,34,38,43,36,53,86,62,33,34,44,36,40,27,55,22,79,91,46,78,47,75,46,42,34,42,72,76,44,59,77,41,62,66,54,31,55,52,51,41,52,54,26,39,74,71,76,56

Sequence (161 aa):
MKPLHFLSIFSVCFALLSANLSQAQTMQVPEVGAMLPSIVDVKPGKVTPVDGLWSISALDKVVRIDRGRIYAIEGWNHLLIFKIKPGMVVITPFQEEAPGVYAGQDLPLQGPLKAVLTGDRILDFTVAGALGEVRYQMIPQQLDDQDAFNTLIKEVRAAGR